Protein AF-V5IAY4-F1 (afdb_monomer_lite)

pLDDT: mean 82.41, std 16.36, range [35.44, 98.19]

Secondary structure (DSSP, 8-state):
-HHHHHHHTT----PPP-TTTEEE-SS-TT-EEE-HHHHHHHHHHIIIIIHHHHHHHHHSPPP-PPPP----PPP----S------------HHHHHHHHHHHHHHHH-TT-SSTTS----TTEETTEES----TTGGGSSGGGT--TT--PPPP-

Radius of gyration: 26.29 Å; chains: 1; bounding box: 57×36×68 Å

Sequence (156 aa):
TEDILEKEKSIWTRTTPAELYYMRDENNPKIIRATPKLMQITEKFYETLVLRASRVNALKPKYEPPPRKNRARLCKHKTEVSSSSDSSEEELTDEEDCTMEELQRKQQHPDRLHPEMWFNEPGEMNDGPLCRCSIKSRKSGIRHGIYPGEIPLQKC

Structure (mmCIF, N/CA/C/O backbone):
data_AF-V5IAY4-F1
#
_entry.id   AF-V5IAY4-F1
#
loop_
_atom_site.group_PDB
_atom_site.id
_atom_site.type_symbol
_atom_site.label_atom_id
_atom_site.label_alt_id
_atom_site.label_comp_id
_atom_site.label_asym_id
_atom_site.label_entity_id
_atom_site.label_seq_id
_atom_site.pdbx_PDB_ins_code
_atom_site.Cartn_x
_atom_site.Cartn_y
_atom_site.Cartn_z
_atom_site.occupancy
_atom_site.B_iso_or_equiv
_atom_site.auth_seq_id
_atom_site.auth_comp_id
_atom_site.auth_asym_id
_atom_site.auth_atom_id
_atom_site.pdbx_PDB_model_num
ATOM 1 N N . THR A 1 1 ? -32.881 -27.653 3.518 1.00 61.00 1 THR A N 1
ATOM 2 C CA . THR A 1 1 ? -32.132 -26.506 2.954 1.00 61.00 1 THR A CA 1
ATOM 3 C C . THR A 1 1 ? -32.323 -25.265 3.807 1.00 61.00 1 THR A C 1
ATOM 5 O O . THR A 1 1 ? -31.329 -24.614 4.090 1.00 61.00 1 THR A O 1
ATOM 8 N N . GLU A 1 2 ? -33.529 -24.992 4.317 1.00 65.06 2 GLU A N 1
ATOM 9 C CA . GLU A 1 2 ? -33.770 -23.901 5.283 1.00 65.06 2 GLU A CA 1
ATOM 10 C C . GLU A 1 2 ? -33.178 -24.162 6.683 1.00 65.06 2 GLU A C 1
ATOM 12 O O . GLU A 1 2 ? 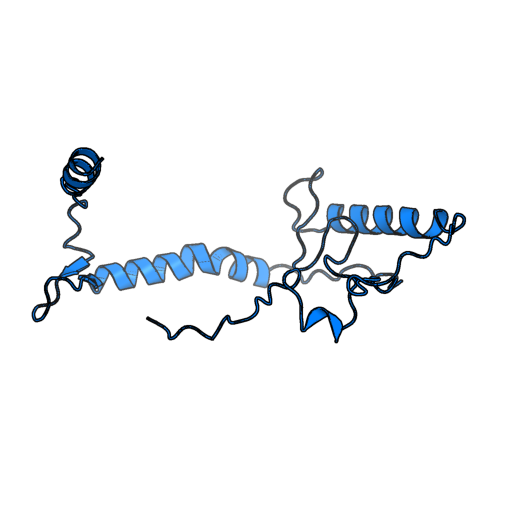-32.523 -23.281 7.229 1.00 65.06 2 GLU A O 1
ATOM 17 N N . ASP A 1 3 ? -33.244 -25.398 7.194 1.00 66.75 3 ASP A N 1
ATOM 18 C CA . ASP A 1 3 ? -32.627 -25.778 8.486 1.00 66.75 3 ASP A CA 1
ATOM 19 C C . ASP A 1 3 ? -31.101 -25.574 8.549 1.00 66.75 3 ASP A C 1
ATOM 21 O O . ASP A 1 3 ? -30.519 -25.411 9.622 1.00 66.75 3 ASP A O 1
ATOM 25 N N . ILE A 1 4 ? -30.423 -25.625 7.397 1.00 68.62 4 ILE A N 1
ATOM 26 C CA . ILE A 1 4 ? -28.968 -25.422 7.307 1.00 68.62 4 ILE A CA 1
ATOM 27 C C . ILE A 1 4 ? -28.660 -23.920 7.404 1.00 68.62 4 ILE A C 1
ATOM 29 O O . ILE A 1 4 ? -27.784 -23.527 8.170 1.00 68.62 4 ILE A O 1
ATOM 33 N N . LEU A 1 5 ? -29.451 -23.084 6.721 1.00 65.81 5 LEU A N 1
ATOM 34 C CA . LEU A 1 5 ? -29.376 -21.621 6.801 1.00 65.81 5 LEU A CA 1
ATOM 35 C C . LEU A 1 5 ? -29.748 -21.091 8.196 1.00 65.81 5 LEU A C 1
ATOM 37 O O . LEU A 1 5 ? -29.199 -20.086 8.638 1.00 65.81 5 LEU A O 1
ATOM 41 N N . GLU A 1 6 ? -30.662 -21.742 8.918 1.00 68.31 6 GLU A N 1
ATOM 42 C CA . GLU A 1 6 ? -30.991 -21.368 10.302 1.00 68.31 6 GLU A CA 1
ATOM 43 C C . GLU A 1 6 ? -29.887 -21.722 11.301 1.00 68.31 6 GLU A C 1
ATOM 45 O O . GLU A 1 6 ? -29.614 -20.941 12.213 1.00 68.31 6 GLU A O 1
ATOM 50 N N . LYS A 1 7 ? -29.184 -22.841 11.097 1.00 66.50 7 LYS A N 1
ATOM 51 C CA . LYS A 1 7 ? -27.994 -23.189 11.890 1.00 66.50 7 LYS A CA 1
ATOM 52 C C . LYS A 1 7 ? -26.815 -22.251 11.622 1.00 66.50 7 LYS A C 1
ATOM 54 O O . LYS A 1 7 ? -26.083 -21.925 12.551 1.00 66.50 7 LYS A O 1
ATOM 59 N N . GLU A 1 8 ? -26.658 -21.745 10.399 1.00 64.94 8 GLU A N 1
ATOM 60 C CA . GLU A 1 8 ? -25.667 -20.699 10.091 1.00 64.94 8 GLU A CA 1
ATOM 61 C C . GLU A 1 8 ? -25.999 -19.345 10.746 1.00 64.94 8 GLU A C 1
ATOM 63 O O . GLU A 1 8 ? -25.098 -18.559 11.031 1.00 64.94 8 GLU A O 1
ATOM 68 N N . LYS A 1 9 ? -27.270 -19.069 11.073 1.00 67.75 9 LYS A N 1
ATOM 69 C CA . LYS A 1 9 ? -27.647 -17.876 11.857 1.00 67.75 9 LYS A CA 1
ATOM 70 C C . LYS A 1 9 ? -27.266 -17.991 13.335 1.00 67.75 9 LYS A C 1
ATOM 72 O O . LYS A 1 9 ? -27.205 -16.969 14.016 1.00 67.75 9 LYS A O 1
ATOM 77 N N . SER A 1 10 ? -26.982 -19.194 13.847 1.00 76.69 10 SER A N 1
ATOM 78 C CA . SER A 1 10 ? -26.565 -19.410 15.239 1.00 76.69 10 SER A CA 1
ATOM 79 C C . SER A 1 10 ? -25.042 -19.359 15.419 1.00 76.69 10 SER A C 1
ATOM 81 O O . SER A 1 10 ? -24.472 -20.138 16.186 1.00 76.69 10 SER A O 1
ATOM 83 N N . ILE A 1 11 ? -24.352 -18.468 14.706 1.00 84.19 11 ILE A N 1
ATOM 84 C CA . ILE A 1 11 ? -22.909 -18.277 14.871 1.00 84.19 11 ILE A CA 1
ATOM 85 C C . ILE A 1 11 ? -22.671 -17.207 15.937 1.00 84.19 11 ILE A C 1
ATOM 87 O O . ILE A 1 11 ? -23.006 -16.036 15.766 1.00 84.19 11 ILE A O 1
ATOM 91 N N . TRP A 1 12 ? -22.063 -17.616 17.050 1.00 84.88 12 TRP A N 1
ATOM 92 C CA . TRP A 1 12 ? -21.648 -16.717 18.122 1.00 84.88 12 TRP A CA 1
ATOM 93 C C . TRP A 1 12 ? -20.184 -16.324 17.943 1.00 84.88 12 TRP A C 1
ATOM 95 O O . TRP A 1 12 ? -19.283 -17.145 18.103 1.00 84.88 12 TRP A O 1
ATOM 105 N N . THR A 1 13 ? -19.938 -15.049 17.651 1.00 87.38 13 THR A N 1
ATOM 106 C CA . THR A 1 13 ? -18.586 -14.480 17.590 1.00 87.38 13 THR A CA 1
ATOM 107 C C . THR A 1 13 ? -18.316 -13.611 18.808 1.00 87.38 13 THR A C 1
ATOM 109 O O . THR A 1 13 ? -19.159 -12.800 19.196 1.00 87.38 13 THR A O 1
ATOM 112 N N . ARG A 1 14 ? -17.118 -13.721 19.385 1.00 85.94 14 ARG A N 1
ATOM 113 C CA . ARG A 1 14 ? -16.660 -12.862 20.481 1.00 85.94 14 ARG A CA 1
ATOM 114 C C . ARG A 1 14 ? -15.297 -12.272 20.144 1.00 85.94 14 ARG A C 1
ATOM 116 O O . ARG A 1 14 ? -14.396 -12.989 19.723 1.00 85.94 14 ARG A O 1
ATOM 123 N N . THR A 1 15 ? -15.143 -10.974 20.375 1.00 88.50 15 THR A N 1
ATOM 124 C CA . THR A 1 15 ? -13.858 -10.276 20.281 1.00 88.50 15 THR A CA 1
ATOM 125 C C . THR A 1 15 ? -13.110 -10.333 21.611 1.00 88.50 15 THR A C 1
ATOM 127 O O . THR A 1 15 ? -13.710 -10.457 22.683 1.00 88.50 15 THR A O 1
ATOM 130 N N . THR A 1 16 ? -11.785 -10.222 21.556 1.00 91.31 16 THR A N 1
ATOM 131 C CA . THR A 1 16 ? -10.960 -10.074 22.759 1.00 91.31 16 THR A CA 1
ATOM 132 C C . THR A 1 16 ? -11.292 -8.761 23.483 1.00 91.31 16 THR A C 1
ATOM 134 O O . THR A 1 16 ? -11.516 -7.756 22.803 1.00 91.31 16 THR A O 1
ATOM 137 N N . PRO A 1 17 ? -11.305 -8.734 24.830 1.00 91.25 17 PRO A N 1
ATOM 138 C CA . PRO A 1 17 ? -11.449 -7.493 25.595 1.00 91.25 17 PRO A CA 1
ATOM 139 C C . PRO A 1 17 ? -10.338 -6.499 25.236 1.00 91.25 17 PRO A C 1
ATOM 141 O O . PRO A 1 17 ? -9.164 -6.873 25.183 1.00 91.25 17 PRO A O 1
ATOM 144 N N . ALA A 1 18 ? -10.708 -5.256 24.932 1.00 90.12 18 ALA A N 1
ATOM 145 C CA . ALA A 1 18 ? -9.784 -4.220 24.462 1.00 90.12 18 ALA A CA 1
ATOM 146 C C . ALA A 1 18 ? -10.271 -2.799 24.806 1.00 90.12 18 ALA A C 1
ATOM 148 O O . ALA A 1 18 ? -10.014 -1.843 24.072 1.00 90.12 18 ALA A O 1
ATOM 149 N N . GLU A 1 19 ? -10.953 -2.654 25.941 1.00 91.50 19 GLU A N 1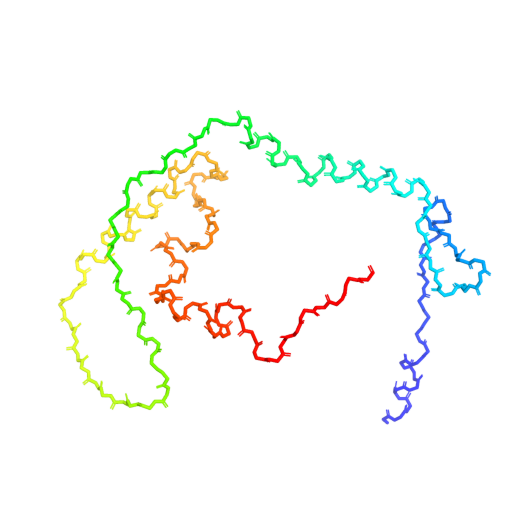
ATOM 150 C CA . GLU A 1 19 ? -11.617 -1.428 26.416 1.00 91.50 19 GLU A CA 1
ATOM 151 C C . GLU A 1 19 ? -10.640 -0.254 26.601 1.00 91.50 19 GLU A C 1
ATOM 153 O O . GLU A 1 19 ? -11.007 0.915 26.546 1.00 91.50 19 GLU A O 1
ATOM 158 N N . LEU A 1 20 ? -9.358 -0.570 26.781 1.00 94.94 20 LEU A N 1
ATOM 159 C CA . LEU A 1 20 ? -8.270 0.396 26.867 1.00 94.94 20 LEU A CA 1
ATOM 160 C C . LEU A 1 20 ? -8.013 1.138 25.537 1.00 94.94 20 LEU A C 1
ATOM 162 O O . LEU A 1 20 ? -7.519 2.269 25.538 1.00 94.94 20 LEU A O 1
ATOM 166 N N . TYR A 1 21 ? -8.319 0.503 24.405 1.00 96.44 21 TYR A N 1
ATOM 167 C CA . TYR A 1 21 ? -8.031 0.995 23.052 1.00 96.44 21 TYR A CA 1
ATOM 168 C C . TYR A 1 21 ? -9.295 1.358 22.276 1.00 96.44 21 TYR A C 1
ATOM 170 O O . TYR A 1 21 ? -9.279 2.267 21.445 1.00 96.44 21 TYR A O 1
ATOM 178 N N . TYR A 1 22 ? -10.390 0.666 22.569 1.00 95.62 22 TYR A N 1
ATOM 179 C CA . TYR A 1 22 ? -11.661 0.808 21.886 1.00 95.62 22 TYR A CA 1
ATOM 180 C C . TYR A 1 22 ? -12.759 1.096 22.902 1.00 95.62 22 TYR A C 1
ATOM 182 O O . TYR A 1 22 ? -12.882 0.389 23.898 1.00 95.62 22 TYR A O 1
ATOM 190 N N . MET A 1 23 ? -13.585 2.100 22.628 1.00 94.38 23 MET A N 1
ATOM 191 C CA . MET A 1 23 ? -14.729 2.449 23.469 1.00 94.38 23 MET A CA 1
ATOM 192 C C . MET A 1 23 ? -16.012 2.481 22.646 1.00 94.38 23 MET A C 1
ATOM 194 O O . MET A 1 23 ? -16.000 2.897 21.489 1.00 94.38 23 MET A O 1
ATOM 198 N N . ARG A 1 24 ? -17.126 2.033 23.226 1.00 92.31 24 ARG A N 1
ATOM 199 C CA . ARG A 1 24 ? -18.436 2.164 22.577 1.00 92.31 24 ARG A CA 1
ATOM 200 C C . ARG A 1 24 ? -18.921 3.602 22.688 1.00 92.31 24 ARG A C 1
ATOM 202 O O . ARG A 1 24 ? -18.692 4.251 23.704 1.00 92.31 24 ARG A O 1
ATOM 209 N N . ASP A 1 25 ? -19.574 4.080 21.639 1.00 91.88 25 ASP A N 1
ATOM 210 C CA . ASP A 1 25 ? -20.227 5.383 21.652 1.00 91.88 25 ASP A CA 1
ATOM 211 C C . ASP A 1 25 ? -21.407 5.397 22.637 1.00 91.88 25 ASP A C 1
ATOM 213 O O . ASP A 1 25 ? -22.135 4.409 22.755 1.00 91.88 25 ASP A O 1
ATOM 217 N N . GLU A 1 26 ? -21.594 6.521 23.331 1.00 90.44 26 GLU A N 1
ATOM 218 C CA . GLU A 1 26 ? -22.654 6.684 24.335 1.00 90.44 26 GLU A CA 1
ATOM 219 C C . GLU A 1 26 ? -24.054 6.706 23.706 1.00 90.44 26 GLU A C 1
ATOM 221 O O . GLU A 1 26 ? -24.998 6.171 24.283 1.00 90.44 26 GLU A O 1
ATOM 226 N N . ASN A 1 27 ? -24.188 7.273 22.502 1.00 92.12 27 ASN A N 1
ATOM 227 C CA . ASN A 1 27 ? -25.473 7.404 21.814 1.00 92.12 27 ASN A CA 1
ATOM 228 C C . ASN A 1 27 ? -25.807 6.159 20.986 1.00 92.12 27 ASN A C 1
ATOM 230 O O . ASN A 1 27 ? -26.976 5.805 20.834 1.00 92.12 27 ASN A O 1
ATOM 234 N N . ASN A 1 28 ? -24.794 5.491 20.426 1.00 91.62 28 ASN A N 1
ATOM 235 C CA . ASN A 1 28 ? -24.982 4.291 19.618 1.00 91.62 28 ASN A CA 1
ATOM 236 C C . ASN A 1 28 ? -23.949 3.198 19.948 1.00 91.62 28 ASN A C 1
ATOM 238 O O . ASN A 1 28 ? -22.881 3.159 19.336 1.00 91.62 28 ASN A O 1
ATOM 242 N N . PRO A 1 29 ? -24.293 2.219 20.806 1.00 86.81 29 PRO A N 1
ATOM 243 C CA . PRO A 1 29 ? -23.384 1.144 21.216 1.00 86.81 29 PRO A CA 1
ATOM 244 C C . PRO A 1 29 ? -22.862 0.241 20.086 1.00 86.81 29 PRO A C 1
ATOM 246 O O . PRO A 1 29 ? -21.948 -0.550 20.324 1.00 86.81 29 PRO A O 1
ATOM 249 N N . LYS A 1 30 ? -23.440 0.314 18.875 1.00 87.31 30 LYS A N 1
ATOM 250 C CA . LYS A 1 30 ? -22.924 -0.383 17.683 1.00 87.31 30 LYS A CA 1
ATOM 251 C C . LYS A 1 30 ? -21.682 0.294 17.102 1.00 87.31 30 LYS A C 1
ATOM 253 O O . LYS A 1 30 ? -20.947 -0.336 16.348 1.00 87.31 30 LYS A O 1
ATOM 258 N N . ILE A 1 31 ? -21.458 1.563 17.432 1.00 90.94 31 ILE A N 1
ATOM 259 C CA . ILE A 1 31 ? -20.289 2.325 17.010 1.00 90.94 31 ILE A CA 1
ATOM 260 C C . ILE A 1 31 ? -19.193 2.133 18.052 1.00 90.94 31 ILE A C 1
ATOM 262 O O . ILE A 1 31 ? -19.392 2.351 19.248 1.00 90.94 31 ILE A O 1
ATOM 266 N N . ILE A 1 32 ? -18.017 1.742 17.575 1.00 93.12 32 ILE A N 1
ATOM 267 C CA . ILE A 1 32 ? -16.805 1.625 18.375 1.00 93.12 32 ILE A CA 1
ATOM 268 C C . ILE A 1 32 ? -15.853 2.729 17.927 1.00 93.12 32 ILE A C 1
ATOM 270 O O . ILE A 1 32 ? -15.535 2.844 16.745 1.00 93.12 32 ILE A O 1
ATOM 274 N N . ARG A 1 33 ? -15.400 3.543 18.874 1.00 93.56 33 ARG A N 1
ATOM 275 C CA . ARG A 1 33 ? -14.452 4.634 18.665 1.00 93.56 33 ARG A CA 1
ATOM 276 C C . ARG A 1 33 ? -13.075 4.264 19.201 1.00 93.56 33 ARG A C 1
ATOM 278 O O . ARG A 1 33 ? -12.943 3.501 20.160 1.00 93.56 33 ARG A O 1
ATOM 285 N N . ALA A 1 34 ? -12.050 4.845 18.588 1.00 95.50 34 ALA A N 1
ATOM 286 C CA . ALA A 1 34 ? -10.687 4.781 19.089 1.00 95.50 34 ALA A CA 1
ATOM 287 C C . ALA A 1 34 ? -10.539 5.637 20.353 1.00 95.50 34 ALA A C 1
ATOM 289 O O . ALA A 1 34 ? -11.003 6.776 20.392 1.00 95.50 34 ALA A O 1
ATOM 290 N N . THR A 1 35 ? -9.857 5.113 21.369 1.00 96.94 35 THR A N 1
ATOM 291 C CA . THR A 1 35 ? -9.420 5.918 22.515 1.00 96.94 35 THR A CA 1
ATOM 292 C C . THR A 1 35 ? -8.143 6.697 22.162 1.00 96.94 35 THR A C 1
ATOM 294 O O . THR A 1 35 ? -7.423 6.322 21.227 1.00 96.94 35 THR A O 1
ATOM 297 N N . PRO A 1 36 ? -7.771 7.737 22.937 1.00 97.31 36 PRO A N 1
ATOM 298 C CA . PRO A 1 36 ? -6.517 8.465 22.721 1.00 97.31 36 PRO A CA 1
ATOM 299 C C . PRO A 1 36 ? -5.279 7.559 22.733 1.00 97.31 36 PRO A C 1
ATOM 301 O O . PRO A 1 36 ? -4.325 7.784 21.990 1.00 97.31 36 PRO A O 1
ATOM 304 N N . LYS A 1 37 ? -5.302 6.488 23.536 1.00 97.31 37 LYS A N 1
ATOM 305 C CA . LYS A 1 37 ? -4.200 5.524 23.601 1.00 97.31 37 LYS A CA 1
ATOM 306 C C . LYS A 1 37 ? -4.049 4.737 22.299 1.00 97.31 37 LYS A C 1
ATOM 308 O O . LYS A 1 37 ? -2.922 4.491 21.872 1.00 97.31 37 LYS A O 1
ATOM 313 N N . LEU A 1 38 ? -5.157 4.359 21.655 1.00 97.69 38 LEU A N 1
ATOM 314 C CA . LEU A 1 38 ? -5.110 3.703 20.348 1.00 97.69 38 LEU A CA 1
ATOM 315 C C . LEU A 1 38 ? -4.578 4.650 19.270 1.00 97.69 38 LEU A C 1
ATOM 317 O O . LEU A 1 38 ? -3.755 4.232 18.457 1.00 97.69 38 LEU A O 1
ATOM 321 N N . MET A 1 39 ? -4.990 5.920 19.291 1.00 97.69 39 MET A N 1
ATOM 322 C CA . MET A 1 39 ? -4.488 6.923 18.345 1.00 97.69 39 MET A CA 1
ATOM 323 C C . MET A 1 39 ? -2.965 7.080 18.448 1.00 97.69 39 MET A C 1
ATOM 325 O O . MET A 1 39 ? -2.278 6.958 17.439 1.00 97.69 39 MET A O 1
ATOM 329 N N . GLN A 1 40 ? -2.426 7.216 19.664 1.00 98.00 40 GLN A N 1
ATOM 330 C CA . GLN A 1 40 ? -0.976 7.316 19.896 1.00 98.00 40 GLN A CA 1
ATOM 331 C C . GLN A 1 40 ? -0.206 6.087 19.394 1.00 98.00 40 GLN A C 1
ATOM 333 O O . GLN A 1 40 ? 0.866 6.211 18.804 1.00 98.00 40 GLN A O 1
ATOM 338 N N . ILE A 1 41 ? -0.737 4.882 19.619 1.00 97.81 41 ILE A N 1
ATOM 339 C CA . ILE A 1 41 ? -0.101 3.650 19.132 1.00 97.81 41 ILE A CA 1
ATOM 340 C C . ILE A 1 41 ? -0.155 3.578 17.607 1.00 97.81 41 ILE A C 1
ATOM 342 O O . ILE A 1 41 ? 0.822 3.160 16.991 1.00 97.81 41 ILE A O 1
ATOM 346 N N . THR A 1 42 ? -1.265 4.001 17.004 1.00 97.69 42 THR A N 1
ATOM 347 C CA . THR A 1 42 ? -1.438 4.022 15.546 1.00 97.69 42 THR A CA 1
ATOM 348 C C . THR A 1 42 ? -0.455 4.992 14.894 1.00 97.69 42 THR A C 1
ATOM 350 O O . THR A 1 42 ? 0.189 4.642 13.908 1.00 97.69 42 THR A O 1
ATOM 353 N N . GLU A 1 43 ? -0.269 6.172 15.481 1.00 98.00 43 GLU A N 1
ATOM 354 C CA . GLU A 1 43 ? 0.714 7.154 15.024 1.00 98.00 43 GLU A CA 1
ATOM 355 C C . GLU A 1 43 ? 2.142 6.624 15.169 1.00 98.00 43 GLU A C 1
ATOM 357 O O . GLU A 1 43 ? 2.893 6.582 14.193 1.00 98.00 43 GLU A O 1
ATOM 362 N N . LYS A 1 44 ? 2.488 6.073 16.340 1.00 98.12 44 LYS A N 1
ATOM 363 C CA . LYS A 1 44 ? 3.787 5.425 16.548 1.00 98.12 44 LYS A CA 1
ATOM 364 C C . LYS A 1 44 ? 4.027 4.305 15.536 1.00 98.12 44 LYS A C 1
ATOM 366 O O . LYS A 1 44 ? 5.128 4.189 15.004 1.00 98.12 44 LYS A O 1
ATOM 371 N N . PHE A 1 45 ? 3.028 3.470 15.261 1.00 98.19 45 PHE A N 1
ATOM 372 C CA . PHE A 1 45 ? 3.111 2.410 14.256 1.00 98.19 45 PHE A CA 1
ATOM 373 C C . PHE A 1 45 ? 3.380 2.989 12.860 1.00 98.19 45 PHE A C 1
ATOM 375 O O . PHE A 1 45 ? 4.285 2.525 12.163 1.00 98.19 45 PHE A O 1
ATOM 382 N N . TYR A 1 46 ? 2.642 4.031 12.474 1.00 97.81 46 TYR A N 1
ATOM 383 C CA . TYR A 1 46 ? 2.803 4.695 11.186 1.00 97.81 46 TYR A CA 1
ATOM 384 C C . TYR A 1 46 ? 4.214 5.271 11.019 1.00 97.81 46 TYR A C 1
ATOM 386 O O . TYR A 1 46 ? 4.904 4.979 10.041 1.00 97.81 46 TYR A O 1
ATOM 394 N N . GLU A 1 47 ? 4.709 6.006 12.011 1.00 96.94 47 GLU A N 1
ATOM 395 C CA . GLU A 1 47 ? 6.054 6.573 11.964 1.00 96.94 47 GLU A CA 1
ATOM 396 C C . GLU A 1 47 ? 7.137 5.490 11.944 1.00 96.94 47 GLU A C 1
ATOM 398 O O . GLU A 1 47 ? 8.062 5.531 11.127 1.00 96.94 47 GLU A O 1
ATOM 403 N N . THR A 1 48 ? 7.046 4.515 12.851 1.00 96.69 48 THR A N 1
ATOM 404 C CA . THR A 1 48 ? 8.125 3.546 13.089 1.00 96.69 48 THR A CA 1
ATOM 405 C C . THR A 1 48 ? 8.185 2.422 12.069 1.00 96.69 48 THR A C 1
ATOM 407 O O . THR A 1 48 ? 9.286 1.931 11.819 1.00 96.69 48 THR A O 1
ATOM 410 N N . LEU A 1 49 ? 7.057 2.012 11.480 1.00 96.62 49 LEU A N 1
ATOM 411 C CA . LEU A 1 49 ? 7.002 0.886 10.546 1.00 96.62 49 LEU A CA 1
ATOM 412 C C . LEU A 1 49 ? 6.641 1.324 9.128 1.00 96.62 49 LEU A C 1
ATOM 414 O O . LEU A 1 49 ? 7.370 0.978 8.201 1.00 96.62 49 LEU A O 1
ATOM 418 N N . VAL A 1 50 ? 5.584 2.123 8.950 1.00 97.12 50 VAL A N 1
ATOM 419 C CA . VAL A 1 50 ? 5.116 2.515 7.606 1.00 97.12 50 VAL A CA 1
ATOM 420 C C . VAL A 1 50 ? 6.105 3.475 6.946 1.00 97.12 50 VAL A C 1
ATOM 422 O O . VAL A 1 50 ? 6.569 3.234 5.833 1.00 97.12 50 VAL A O 1
ATOM 425 N N . LEU A 1 51 ? 6.515 4.529 7.656 1.00 97.31 51 LEU A N 1
ATOM 426 C CA . LEU A 1 51 ? 7.454 5.523 7.127 1.00 97.31 51 LEU A CA 1
ATOM 427 C C . LEU A 1 51 ? 8.922 5.084 7.189 1.00 97.31 51 LEU A C 1
ATOM 429 O O . LEU A 1 51 ? 9.790 5.783 6.663 1.00 97.31 51 LEU A O 1
ATOM 433 N N . ARG A 1 52 ? 9.238 3.946 7.818 1.00 96.31 52 ARG A N 1
ATOM 434 C CA . ARG A 1 52 ? 10.624 3.481 7.999 1.00 96.31 52 ARG A CA 1
ATOM 435 C C . ARG A 1 52 ? 11.370 3.364 6.677 1.00 96.31 52 ARG A C 1
ATOM 437 O O . ARG A 1 52 ? 12.448 3.935 6.538 1.00 96.31 52 ARG A O 1
ATOM 444 N N . ALA A 1 53 ? 10.799 2.634 5.720 1.00 92.75 53 ALA A N 1
ATOM 445 C CA . ALA A 1 53 ? 11.442 2.389 4.432 1.00 92.75 53 ALA A CA 1
ATOM 446 C C . ALA A 1 53 ? 11.633 3.694 3.649 1.00 92.75 53 ALA A C 1
ATOM 448 O O . ALA A 1 53 ? 12.726 3.954 3.157 1.00 92.75 53 ALA A O 1
ATOM 449 N N . SER A 1 54 ? 10.609 4.555 3.614 1.00 93.69 54 SER A N 1
ATOM 450 C CA . SER A 1 54 ? 10.690 5.858 2.945 1.00 93.69 54 SER A CA 1
ATOM 451 C C . SER A 1 54 ? 11.787 6.743 3.539 1.00 93.69 54 SER A C 1
ATOM 453 O O . SER A 1 54 ? 12.535 7.361 2.788 1.00 93.69 54 SER A O 1
ATOM 455 N N . ARG A 1 55 ? 11.913 6.793 4.873 1.00 94.88 55 ARG A N 1
ATOM 456 C CA . ARG A 1 55 ? 12.947 7.589 5.554 1.00 94.88 55 ARG A CA 1
ATOM 457 C C . ARG A 1 55 ? 14.351 7.069 5.269 1.00 94.88 55 ARG A C 1
ATOM 459 O O . ARG A 1 55 ? 15.236 7.857 4.963 1.00 94.88 55 ARG A O 1
ATOM 466 N N . VAL A 1 56 ? 14.550 5.753 5.339 1.00 93.69 56 VAL A N 1
ATOM 467 C CA . VAL A 1 56 ? 15.852 5.141 5.038 1.00 93.69 56 VAL A CA 1
ATOM 468 C C . VAL A 1 56 ? 16.219 5.351 3.570 1.00 93.69 56 VAL A C 1
ATOM 470 O O . VAL A 1 56 ? 17.341 5.749 3.282 1.00 93.69 56 VAL A O 1
ATOM 473 N N . ASN A 1 57 ? 15.278 5.147 2.644 1.00 91.56 57 ASN A N 1
ATOM 474 C CA . ASN A 1 57 ? 15.523 5.338 1.214 1.00 91.56 57 ASN A CA 1
ATOM 475 C C . ASN A 1 57 ? 15.809 6.803 0.852 1.00 91.56 57 ASN A C 1
ATOM 477 O O . ASN A 1 57 ? 16.606 7.044 -0.044 1.00 91.56 57 ASN A O 1
ATOM 481 N N . ALA A 1 58 ? 15.234 7.775 1.567 1.00 92.81 58 ALA A N 1
ATOM 482 C CA . ALA A 1 58 ? 15.529 9.195 1.357 1.00 92.81 58 ALA A CA 1
ATOM 483 C C . ALA A 1 58 ? 16.976 9.586 1.718 1.00 92.81 58 ALA A C 1
ATOM 485 O O . ALA A 1 58 ? 17.484 10.573 1.197 1.00 92.81 58 ALA A O 1
ATOM 486 N N . LEU A 1 59 ? 17.636 8.826 2.602 1.00 94.19 59 LEU A N 1
ATOM 487 C CA . LEU A 1 59 ? 19.037 9.044 2.985 1.00 94.19 59 LEU A CA 1
ATOM 488 C C . LEU A 1 59 ? 20.032 8.328 2.062 1.00 94.19 59 LEU A C 1
ATOM 490 O O . LEU A 1 59 ? 21.232 8.590 2.135 1.00 94.19 59 LEU A O 1
ATOM 494 N N . LYS A 1 60 ? 19.560 7.395 1.230 1.00 91.88 60 LYS A N 1
ATOM 495 C CA . LYS A 1 60 ? 20.417 6.662 0.298 1.00 91.88 60 LYS A CA 1
ATOM 496 C C . LYS A 1 60 ? 20.880 7.577 -0.837 1.00 91.88 60 LYS A C 1
ATOM 498 O O . LYS A 1 60 ? 20.162 8.508 -1.210 1.00 91.88 60 LYS A O 1
ATOM 503 N N . PRO A 1 61 ? 22.058 7.307 -1.427 1.00 92.75 61 PRO A N 1
ATOM 504 C CA . PRO A 1 61 ? 22.458 7.985 -2.650 1.00 92.75 61 PRO A CA 1
ATOM 505 C C . PRO A 1 61 ? 21.402 7.756 -3.735 1.00 92.75 61 PRO A C 1
ATOM 507 O O . PRO A 1 61 ? 20.871 6.653 -3.884 1.00 92.75 61 PRO A O 1
ATOM 510 N N . LYS A 1 62 ? 21.099 8.807 -4.498 1.00 89.06 62 LYS A N 1
ATOM 511 C CA . LYS A 1 62 ? 20.168 8.711 -5.618 1.00 89.06 62 LYS A CA 1
ATOM 512 C C . LYS A 1 62 ? 20.756 7.770 -6.670 1.00 89.06 62 LYS A C 1
ATOM 514 O O . LYS A 1 62 ? 21.836 8.026 -7.193 1.00 89.06 62 LYS A O 1
ATOM 519 N N . TYR A 1 63 ? 20.038 6.696 -6.974 1.00 88.94 63 TYR A N 1
ATOM 520 C CA . TYR A 1 63 ? 20.389 5.802 -8.069 1.00 88.94 63 TYR A CA 1
ATOM 521 C C . TYR A 1 63 ? 20.019 6.448 -9.408 1.00 88.94 63 TYR A C 1
ATOM 523 O O . TYR A 1 63 ? 18.880 6.880 -9.603 1.00 88.94 63 TYR A O 1
ATOM 531 N N . GLU A 1 64 ? 20.982 6.512 -10.323 1.00 87.75 64 GLU A N 1
ATOM 532 C CA . GLU A 1 64 ? 20.752 6.907 -11.710 1.00 87.75 64 GLU A CA 1
ATOM 533 C C . GLU A 1 64 ? 20.720 5.639 -12.571 1.00 87.75 64 GLU A C 1
ATOM 535 O O . GLU A 1 64 ? 21.750 4.972 -12.711 1.00 87.75 64 GLU A O 1
ATOM 540 N N . PRO A 1 65 ? 19.549 5.247 -13.107 1.00 83.38 65 PRO A N 1
ATOM 541 C CA . PRO A 1 65 ? 19.464 4.056 -13.934 1.00 83.38 65 PRO A CA 1
ATOM 542 C C . PRO A 1 65 ? 20.235 4.272 -15.244 1.00 83.38 65 PRO A C 1
ATOM 544 O O . PRO A 1 65 ? 20.185 5.371 -15.807 1.00 83.38 65 PRO A O 1
ATOM 547 N N . PRO A 1 66 ? 20.912 3.236 -15.768 1.00 84.12 66 PRO A N 1
ATOM 548 C CA . PRO A 1 66 ? 21.575 3.330 -17.060 1.00 84.12 66 PRO A CA 1
ATOM 549 C C . PRO A 1 66 ? 20.563 3.669 -18.171 1.00 84.12 66 PRO A C 1
ATOM 551 O O . PRO A 1 66 ? 19.381 3.308 -18.071 1.00 84.12 66 PRO A O 1
ATOM 554 N N . PRO A 1 67 ? 21.001 4.382 -19.226 1.00 81.56 67 PRO A N 1
ATOM 555 C CA . PRO A 1 67 ? 20.127 4.814 -20.308 1.00 81.56 67 PRO A CA 1
ATOM 556 C C . PRO A 1 67 ? 19.508 3.609 -21.014 1.00 81.56 67 PRO A C 1
ATOM 558 O O . PRO A 1 67 ? 20.189 2.632 -21.318 1.00 81.56 67 PRO A O 1
ATOM 561 N N . ARG A 1 68 ? 18.208 3.698 -21.303 1.00 75.69 68 ARG A N 1
ATOM 562 C CA . ARG A 1 68 ? 17.453 2.617 -21.944 1.00 75.69 68 ARG A CA 1
ATOM 563 C C . ARG A 1 68 ? 17.219 2.907 -23.418 1.00 75.69 68 ARG A C 1
ATOM 565 O O . ARG A 1 68 ? 16.834 4.019 -23.788 1.00 75.69 68 ARG A O 1
ATOM 572 N N . LYS A 1 69 ? 17.370 1.885 -24.259 1.00 71.19 69 LYS A N 1
ATOM 573 C CA . LYS A 1 69 ? 16.973 1.940 -25.669 1.00 71.19 69 LYS A CA 1
ATOM 574 C C . LYS A 1 69 ? 15.450 1.799 -25.741 1.00 71.19 69 LYS A C 1
ATOM 576 O O . LYS A 1 69 ? 14.905 0.714 -25.581 1.00 71.19 69 LYS A O 1
ATOM 581 N N . ASN A 1 70 ? 14.731 2.902 -25.948 1.00 60.56 70 ASN A N 1
ATOM 582 C CA . ASN A 1 70 ? 13.271 2.862 -26.033 1.00 60.56 70 ASN A CA 1
ATOM 583 C C . ASN A 1 70 ? 12.825 2.399 -27.429 1.00 60.56 70 ASN A C 1
ATOM 585 O O . ASN A 1 70 ? 12.636 3.216 -28.330 1.00 60.56 70 ASN A O 1
ATOM 589 N N . ARG A 1 71 ? 12.669 1.087 -27.619 1.00 63.28 71 ARG A N 1
ATOM 590 C CA . ARG A 1 71 ? 12.093 0.509 -28.840 1.00 63.28 71 ARG A CA 1
ATOM 591 C C . ARG A 1 71 ? 10.663 0.059 -28.563 1.00 63.28 71 ARG A C 1
ATOM 593 O O . ARG A 1 71 ? 10.371 -1.093 -28.257 1.00 63.28 71 ARG A O 1
ATOM 600 N N . ALA A 1 72 ? 9.752 1.028 -28.599 1.00 58.06 72 ALA A N 1
ATOM 601 C CA . ALA A 1 72 ? 8.339 0.792 -28.351 1.00 58.06 72 ALA A CA 1
ATOM 602 C C . ALA A 1 72 ? 7.683 0.100 -29.556 1.00 58.06 72 ALA A C 1
ATOM 604 O O . ALA A 1 72 ? 7.171 0.766 -30.457 1.00 58.06 72 ALA A O 1
ATOM 605 N N . ARG A 1 73 ? 7.611 -1.236 -29.549 1.00 60.78 73 ARG A N 1
ATOM 606 C CA . ARG A 1 73 ? 6.568 -1.918 -30.324 1.00 60.78 73 ARG A CA 1
ATOM 607 C C . ARG A 1 73 ? 5.220 -1.614 -29.688 1.00 60.78 73 ARG A C 1
ATOM 609 O O . ARG A 1 73 ? 4.984 -1.912 -28.515 1.00 60.78 73 ARG A O 1
ATOM 616 N N . LEU A 1 74 ? 4.342 -0.977 -30.455 1.00 62.44 74 LEU A N 1
ATOM 617 C CA . LEU A 1 74 ? 3.013 -0.615 -29.988 1.00 62.44 74 LEU A CA 1
ATOM 618 C C . LEU A 1 74 ? 2.206 -1.894 -29.754 1.00 62.44 74 LEU A C 1
ATOM 620 O O . LEU A 1 74 ? 2.014 -2.688 -30.675 1.00 62.44 74 LEU A O 1
ATOM 624 N N . CYS A 1 75 ? 1.724 -2.093 -28.528 1.00 60.59 75 CYS A N 1
ATOM 625 C CA . CYS A 1 75 ? 0.905 -3.258 -28.220 1.00 60.59 75 CYS A CA 1
ATOM 626 C C . CYS A 1 75 ? -0.365 -3.274 -29.097 1.00 60.59 75 CYS A C 1
ATOM 628 O O . CYS A 1 75 ? -1.178 -2.345 -29.042 1.00 60.59 75 CYS A O 1
ATOM 630 N N . LYS A 1 76 ? -0.542 -4.323 -29.913 1.00 57.28 76 LYS A N 1
ATOM 631 C CA . LYS A 1 76 ? -1.704 -4.511 -30.797 1.00 57.28 76 LYS A CA 1
ATOM 632 C C . LYS A 1 76 ? -2.886 -5.116 -30.024 1.00 57.28 76 LYS A C 1
ATOM 634 O O . LYS A 1 76 ? -3.343 -6.206 -30.334 1.00 57.28 76 LYS A O 1
ATOM 639 N N . HIS A 1 77 ? -3.422 -4.407 -29.034 1.00 55.19 77 HIS A N 1
ATOM 640 C CA . HIS A 1 77 ? -4.746 -4.733 -28.491 1.00 55.19 77 HIS A CA 1
ATOM 641 C C . HIS A 1 77 ? -5.820 -4.055 -29.349 1.00 55.19 77 HIS A C 1
ATOM 643 O O . HIS A 1 77 ? -6.390 -3.035 -28.961 1.00 55.19 77 HIS A O 1
ATOM 649 N N . LYS A 1 78 ? -6.051 -4.572 -30.561 1.00 47.03 78 LYS A N 1
ATOM 650 C CA . LYS A 1 78 ? -7.264 -4.236 -31.311 1.00 47.03 78 LYS A CA 1
ATOM 651 C C . LYS A 1 78 ? -8.366 -5.192 -30.867 1.00 47.03 78 LYS A C 1
ATOM 653 O O . LYS A 1 78 ? -8.170 -6.398 -30.833 1.00 47.03 78 LYS A O 1
ATOM 658 N N . THR A 1 79 ? -9.478 -4.593 -30.468 1.00 48.28 79 THR A N 1
ATOM 659 C CA . THR A 1 79 ? -10.768 -5.214 -30.170 1.00 48.28 79 THR A CA 1
ATOM 660 C C . THR A 1 79 ? -11.111 -6.344 -31.138 1.00 48.28 79 THR A C 1
ATOM 662 O O . THR A 1 79 ? -10.899 -6.194 -32.338 1.00 48.28 79 THR A O 1
ATOM 665 N N . GLU A 1 80 ? -11.669 -7.422 -30.586 1.00 49.84 80 GLU A N 1
ATOM 666 C CA . GLU A 1 80 ? -12.292 -8.584 -31.234 1.00 49.84 80 GLU A CA 1
ATOM 667 C C . GLU A 1 80 ? -13.107 -8.212 -32.489 1.00 49.84 80 GLU A C 1
ATOM 669 O O . GLU A 1 80 ? -14.305 -7.988 -32.397 1.00 49.84 80 GLU A O 1
ATOM 674 N N . VAL A 1 81 ? -12.458 -8.074 -33.647 1.00 48.84 81 VAL A N 1
ATOM 675 C CA . VAL A 1 81 ? -13.004 -8.259 -35.004 1.00 48.84 81 VAL A CA 1
ATOM 676 C C . VAL A 1 81 ? -11.866 -8.065 -36.008 1.00 48.84 81 VAL A C 1
ATOM 678 O O . VAL A 1 81 ? -11.618 -6.958 -36.483 1.00 48.84 81 VAL A O 1
ATOM 681 N N . SER A 1 82 ? -11.154 -9.152 -36.307 1.00 35.44 82 SER A N 1
ATOM 682 C CA . SER A 1 82 ? -10.650 -9.539 -37.640 1.00 35.44 82 SER A CA 1
ATOM 683 C C . SER A 1 82 ? -9.444 -10.456 -37.470 1.00 35.44 82 SER A C 1
ATOM 685 O O . SER A 1 82 ? -8.332 -10.012 -37.186 1.00 35.44 82 SER A O 1
ATOM 687 N N . SER A 1 83 ? -9.682 -11.752 -37.664 1.00 46.59 83 SER A N 1
ATOM 688 C CA . SER A 1 83 ? -8.648 -12.702 -38.047 1.00 46.59 83 SER A CA 1
ATOM 689 C C . SER A 1 83 ? -8.062 -12.281 -39.391 1.00 46.59 83 SER A C 1
ATOM 691 O O . SER A 1 83 ? -8.767 -12.254 -40.396 1.00 46.59 83 SER A O 1
ATOM 693 N N . SER A 1 84 ? -6.767 -12.008 -39.419 1.00 40.47 84 SER A N 1
ATOM 694 C CA . SER A 1 84 ? -5.970 -12.088 -40.638 1.00 40.47 84 SER A CA 1
ATOM 695 C C . SER A 1 84 ? -4.546 -12.419 -40.224 1.00 40.47 84 SER A C 1
ATOM 697 O O . SER A 1 84 ? -3.860 -11.590 -39.624 1.00 40.47 84 SER A O 1
ATOM 699 N N . SER A 1 85 ? -4.169 -13.671 -40.484 1.00 49.75 85 SER A N 1
ATOM 700 C CA . SER A 1 85 ? -2.797 -14.156 -40.459 1.00 49.75 85 SER A CA 1
ATOM 701 C C . SER A 1 85 ? -1.903 -13.223 -41.262 1.00 49.75 85 SER A C 1
ATOM 703 O O . SER A 1 85 ? -2.204 -12.945 -42.420 1.00 49.75 85 SER A O 1
ATOM 705 N N . ASP A 1 86 ? -0.793 -12.808 -40.670 1.00 39.31 86 ASP A N 1
ATOM 706 C CA . ASP A 1 86 ? 0.407 -12.516 -41.438 1.00 39.31 86 ASP A CA 1
ATOM 707 C C . ASP A 1 86 ? 1.602 -12.998 -40.621 1.00 39.31 86 ASP A C 1
ATOM 709 O O . ASP A 1 86 ? 1.778 -12.615 -39.460 1.00 39.31 86 ASP A O 1
ATOM 713 N N . SER A 1 87 ? 2.319 -13.951 -41.206 1.00 51.91 87 SER A N 1
ATOM 714 C CA . SER A 1 87 ? 3.532 -14.533 -40.656 1.00 51.91 87 SER A CA 1
ATOM 715 C C . SER A 1 87 ? 4.646 -13.512 -40.840 1.00 51.91 87 SER A C 1
ATOM 717 O O . SER A 1 87 ? 4.958 -13.140 -41.966 1.00 51.91 87 SER A O 1
ATOM 719 N N . SER A 1 88 ? 5.240 -13.055 -39.745 1.00 42.19 88 SER A N 1
ATOM 720 C CA . SER A 1 88 ? 6.495 -12.308 -39.780 1.00 42.19 88 SER A CA 1
ATOM 721 C C . SER A 1 88 ? 7.482 -13.009 -38.856 1.00 42.19 88 SER A C 1
ATOM 723 O O . SER A 1 88 ? 7.697 -12.610 -37.710 1.00 42.19 88 SER A O 1
ATOM 725 N N . GLU A 1 89 ? 8.005 -14.118 -39.370 1.00 49.38 89 GLU A N 1
ATOM 726 C CA . GLU A 1 89 ? 9.377 -14.565 -39.129 1.00 49.38 89 GLU A CA 1
ATOM 727 C C . GLU A 1 89 ? 10.314 -13.403 -39.555 1.00 49.38 89 GLU A C 1
ATOM 729 O O . GLU A 1 89 ? 9.894 -12.573 -40.359 1.00 49.38 89 GLU A O 1
ATOM 734 N N . GLU A 1 90 ? 11.534 -13.293 -39.015 1.00 47.84 90 GLU A N 1
ATOM 735 C CA . GLU A 1 90 ? 12.504 -12.185 -39.238 1.00 47.84 90 GLU A CA 1
ATOM 736 C C . GLU A 1 90 ? 12.437 -10.947 -38.283 1.00 47.84 90 GLU A C 1
ATOM 738 O O . GLU A 1 90 ? 12.492 -9.807 -38.738 1.00 47.84 90 GLU A O 1
ATOM 743 N N . GLU A 1 91 ? 12.372 -11.101 -36.947 1.00 48.22 91 GLU A N 1
ATOM 744 C CA . GLU A 1 91 ? 12.776 -10.008 -36.014 1.00 48.22 91 GLU A CA 1
ATOM 745 C C . GLU A 1 91 ? 13.184 -10.511 -34.607 1.00 48.22 91 GLU A C 1
ATOM 747 O O . GLU A 1 91 ? 12.804 -9.923 -33.593 1.00 48.22 91 GLU A O 1
ATOM 752 N N . LEU A 1 92 ? 13.901 -11.641 -34.522 1.00 48.22 92 LEU A N 1
ATOM 753 C CA . LEU A 1 92 ? 14.261 -12.276 -33.238 1.00 48.22 92 LEU A CA 1
ATOM 754 C C . LEU A 1 92 ? 15.543 -11.715 -32.597 1.00 48.22 92 LEU A C 1
ATOM 756 O O . LEU A 1 92 ? 15.682 -11.773 -31.381 1.00 48.22 92 LEU A O 1
ATOM 760 N N . THR A 1 93 ? 16.455 -11.123 -33.372 1.00 52.44 93 THR A N 1
ATOM 761 C CA . THR A 1 93 ? 17.796 -10.779 -32.863 1.00 52.44 93 THR A CA 1
ATOM 762 C C . THR A 1 93 ? 17.822 -9.530 -31.979 1.00 52.44 93 THR A C 1
ATOM 764 O O . THR A 1 93 ? 18.558 -9.493 -31.004 1.00 52.44 93 THR A O 1
ATOM 767 N N . ASP A 1 94 ? 16.994 -8.520 -32.262 1.00 54.88 94 ASP A N 1
ATOM 768 C CA . ASP A 1 94 ? 17.027 -7.246 -31.521 1.00 54.88 94 ASP A CA 1
ATOM 769 C C . ASP A 1 94 ? 16.186 -7.264 -30.225 1.00 54.88 94 ASP A C 1
ATOM 771 O O . ASP A 1 94 ? 16.416 -6.453 -29.324 1.00 54.88 94 ASP A O 1
ATOM 775 N N . GLU A 1 95 ? 15.198 -8.161 -30.117 1.00 56.56 95 GLU A N 1
ATOM 776 C CA . GLU A 1 95 ? 14.313 -8.256 -28.943 1.00 56.56 95 GLU A CA 1
ATOM 777 C C . GLU A 1 95 ? 14.954 -9.056 -27.802 1.00 56.56 95 GLU A C 1
ATOM 779 O O . GLU A 1 95 ? 14.900 -8.615 -26.653 1.00 56.56 95 GLU A O 1
ATOM 784 N N . GLU A 1 96 ? 15.591 -10.195 -28.103 1.00 57.81 96 GLU A N 1
ATOM 785 C CA . GLU A 1 96 ? 16.278 -11.032 -27.107 1.00 57.81 96 GLU A CA 1
ATOM 786 C C . GLU A 1 96 ? 17.429 -10.271 -26.433 1.00 57.81 96 GLU A C 1
ATOM 788 O O . GLU A 1 96 ? 17.526 -10.274 -25.200 1.00 57.81 96 GLU A O 1
ATOM 793 N N . ASP A 1 97 ? 18.201 -9.503 -27.208 1.00 59.22 97 ASP A N 1
ATOM 794 C CA . ASP A 1 97 ? 19.296 -8.664 -26.706 1.00 59.22 97 ASP A CA 1
ATOM 795 C C . ASP A 1 97 ? 18.813 -7.610 -25.691 1.00 59.22 97 ASP A C 1
ATOM 797 O O . ASP A 1 97 ? 19.477 -7.346 -24.685 1.00 59.22 97 ASP A O 1
ATOM 801 N N . CYS A 1 98 ? 17.611 -7.054 -25.877 1.00 68.50 98 CYS A N 1
ATOM 802 C CA . CYS A 1 98 ? 17.044 -6.072 -24.950 1.00 68.50 98 CYS A CA 1
ATOM 803 C C . CYS A 1 98 ? 16.532 -6.714 -23.648 1.00 68.50 98 CYS A C 1
ATOM 805 O O . CYS A 1 98 ? 16.618 -6.096 -22.584 1.00 68.50 98 CYS A O 1
ATOM 807 N N . THR A 1 99 ? 16.018 -7.950 -23.698 1.00 79.56 99 THR A N 1
ATOM 808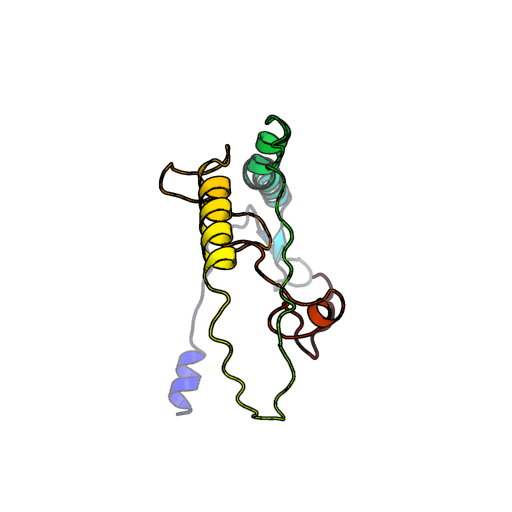 C CA . THR A 1 99 ? 15.567 -8.657 -22.483 1.00 79.56 99 THR A CA 1
ATOM 809 C C . THR A 1 99 ? 16.731 -8.968 -21.544 1.00 79.56 99 THR A C 1
ATOM 811 O O . THR A 1 99 ? 16.630 -8.763 -20.333 1.00 79.56 99 THR A O 1
ATOM 814 N N . MET A 1 100 ? 17.872 -9.379 -22.105 1.00 84.19 100 MET A N 1
ATOM 815 C CA . MET A 1 100 ? 19.085 -9.662 -21.342 1.00 84.19 100 MET A CA 1
ATOM 816 C C . MET A 1 100 ? 19.678 -8.394 -20.719 1.00 84.19 100 MET A C 1
ATOM 818 O O . MET A 1 100 ? 20.046 -8.421 -19.542 1.00 84.19 100 MET A O 1
ATOM 822 N N . GLU A 1 101 ? 19.707 -7.274 -21.453 1.00 86.56 101 GLU A N 1
ATOM 823 C CA . GLU A 1 101 ? 20.131 -5.968 -20.922 1.00 86.56 101 GLU A CA 1
ATOM 824 C C . GLU A 1 101 ? 19.248 -5.519 -19.733 1.00 86.56 101 GLU A C 1
ATOM 826 O O . GLU A 1 101 ? 19.770 -5.089 -18.699 1.00 86.56 101 GLU A O 1
ATOM 831 N N . GLU A 1 102 ? 17.919 -5.658 -19.828 1.00 87.75 102 GLU A N 1
ATOM 832 C CA . GLU A 1 102 ? 16.984 -5.278 -18.753 1.00 87.75 102 GLU A CA 1
ATOM 833 C C . GLU A 1 102 ? 17.120 -6.167 -17.508 1.00 87.75 102 GLU A C 1
ATOM 835 O O . GLU A 1 102 ? 17.177 -5.666 -16.377 1.00 87.75 102 GLU A O 1
ATOM 840 N N . LEU A 1 103 ? 17.253 -7.482 -17.700 1.00 88.56 103 LEU A N 1
ATOM 841 C CA . LEU A 1 103 ? 17.490 -8.432 -16.615 1.00 88.56 103 LEU A CA 1
ATOM 842 C C . LEU A 1 103 ? 18.809 -8.136 -15.888 1.00 88.56 103 LEU A C 1
ATOM 844 O O . LEU A 1 103 ? 18.834 -8.081 -14.655 1.00 88.56 103 LEU A O 1
ATOM 848 N N . GLN A 1 104 ? 19.895 -7.878 -16.621 1.00 88.88 104 GLN A N 1
ATOM 849 C CA . GLN A 1 104 ? 21.179 -7.499 -16.022 1.00 88.88 104 GLN A CA 1
ATOM 850 C C . GLN A 1 104 ? 21.083 -6.173 -15.266 1.00 88.88 104 GLN A C 1
ATOM 852 O O . GLN A 1 104 ? 21.556 -6.077 -14.133 1.00 88.88 104 GLN A O 1
ATOM 857 N N . ARG A 1 105 ? 20.413 -5.164 -15.836 1.00 89.44 105 ARG A N 1
ATOM 858 C CA . ARG A 1 105 ? 20.191 -3.869 -15.176 1.00 89.44 105 ARG A CA 1
ATOM 859 C C . ARG A 1 105 ? 19.491 -4.039 -13.828 1.00 89.44 105 ARG A C 1
ATOM 861 O O . ARG A 1 105 ? 19.931 -3.474 -12.826 1.00 89.44 105 ARG A O 1
ATOM 868 N N . LYS A 1 106 ? 18.429 -4.847 -13.776 1.00 90.62 106 LYS A N 1
ATOM 869 C CA . LYS A 1 106 ? 17.684 -5.116 -12.535 1.00 90.62 106 LYS A CA 1
ATOM 870 C C . LYS A 1 106 ? 18.469 -5.957 -11.538 1.00 90.62 106 LYS A C 1
ATOM 872 O O . LYS A 1 106 ? 18.326 -5.749 -10.333 1.00 90.62 106 LYS A O 1
ATOM 877 N N . GLN A 1 107 ? 19.309 -6.870 -12.024 1.00 90.81 107 GLN A N 1
ATOM 878 C CA . GLN A 1 107 ? 20.224 -7.645 -11.189 1.00 90.81 107 GLN A CA 1
ATOM 879 C C . GLN A 1 107 ? 21.359 -6.776 -10.636 1.00 90.81 107 GLN A C 1
ATOM 881 O O . GLN A 1 107 ? 21.894 -7.073 -9.579 1.00 90.81 107 GLN A O 1
ATOM 886 N N . GLN A 1 108 ? 21.741 -5.692 -11.307 1.00 91.00 108 GLN A N 1
ATOM 887 C CA . GLN A 1 108 ? 22.781 -4.775 -10.832 1.00 91.00 108 GLN A CA 1
ATOM 888 C C . GLN A 1 108 ? 22.243 -3.677 -9.907 1.00 91.00 108 GLN A C 1
ATOM 890 O O . GLN A 1 108 ? 23.038 -2.971 -9.285 1.00 91.00 108 GLN A O 1
ATOM 895 N N . HIS A 1 109 ? 20.919 -3.557 -9.753 1.00 93.06 109 HIS A N 1
ATOM 896 C CA . HIS A 1 109 ? 20.302 -2.525 -8.923 1.00 93.06 109 HIS A CA 1
ATOM 897 C C . HIS A 1 109 ? 20.840 -2.565 -7.477 1.00 93.06 109 HIS A C 1
ATOM 899 O O . HIS A 1 109 ? 20.918 -3.653 -6.887 1.00 93.06 109 HIS A O 1
ATOM 905 N N . PRO A 1 110 ? 21.203 -1.410 -6.883 1.00 92.44 110 PRO A N 1
ATOM 906 C CA . PRO A 1 110 ? 21.832 -1.357 -5.561 1.00 92.44 110 PRO A CA 1
ATOM 907 C C . PRO A 1 110 ? 20.902 -1.828 -4.438 1.00 92.44 110 PRO A C 1
ATOM 909 O O . PRO A 1 110 ? 21.357 -2.448 -3.484 1.00 92.44 110 PRO A O 1
ATOM 912 N N . ASP A 1 111 ? 19.596 -1.582 -4.571 1.00 91.94 111 ASP A N 1
ATOM 913 C CA . ASP A 1 111 ? 18.589 -1.970 -3.572 1.00 91.94 111 ASP A CA 1
ATOM 914 C C . ASP A 1 111 ? 17.968 -3.357 -3.806 1.00 91.94 111 ASP A C 1
ATOM 916 O O . ASP A 1 111 ? 16.912 -3.667 -3.248 1.00 91.94 111 ASP A O 1
ATOM 920 N N . ARG A 1 112 ? 18.572 -4.204 -4.648 1.00 93.19 112 ARG A N 1
ATOM 921 C CA . ARG A 1 112 ? 18.104 -5.590 -4.785 1.00 93.19 112 ARG A CA 1
ATOM 922 C C . ARG A 1 112 ? 18.278 -6.347 -3.470 1.00 93.19 112 ARG A C 1
ATOM 924 O O . ARG A 1 112 ? 19.223 -6.114 -2.721 1.00 93.19 112 ARG A O 1
ATOM 931 N N . LEU A 1 113 ? 17.390 -7.304 -3.223 1.00 91.69 113 LEU A N 1
ATOM 932 C CA . LEU A 1 113 ? 17.419 -8.074 -1.982 1.00 91.69 113 LEU A CA 1
ATOM 933 C C . LEU A 1 113 ? 18.531 -9.137 -1.961 1.00 91.69 113 LEU A C 1
ATOM 935 O O . LEU A 1 113 ? 19.090 -9.413 -0.905 1.00 91.69 113 LEU A O 1
ATOM 939 N N . HIS A 1 114 ? 18.839 -9.746 -3.110 1.00 93.75 114 HIS A N 1
ATOM 940 C CA . HIS A 1 114 ? 19.772 -10.871 -3.224 1.00 93.75 114 HIS A CA 1
ATOM 941 C C . HIS A 1 114 ? 20.432 -10.896 -4.620 1.00 93.75 114 HIS A C 1
ATOM 943 O O . HIS A 1 114 ? 19.803 -10.429 -5.569 1.00 93.75 114 HIS A O 1
ATOM 949 N N . PRO A 1 115 ? 21.658 -11.435 -4.797 1.00 90.38 115 PRO A N 1
ATOM 950 C CA . PRO A 1 115 ? 22.318 -11.525 -6.110 1.00 90.38 115 PRO A CA 1
ATOM 951 C C . PRO A 1 115 ? 21.552 -12.318 -7.180 1.00 90.38 115 PRO A C 1
ATOM 953 O O . PRO A 1 115 ? 21.673 -12.022 -8.366 1.00 90.38 115 PRO A O 1
ATOM 956 N N . GLU A 1 116 ? 20.749 -13.295 -6.765 1.00 90.31 116 GLU A N 1
ATOM 957 C CA . GLU A 1 116 ? 19.889 -14.096 -7.654 1.00 90.31 116 GLU A CA 1
ATOM 958 C C . GLU A 1 116 ? 18.491 -13.485 -7.852 1.00 90.31 116 GLU A C 1
ATOM 960 O O . GLU A 1 116 ? 17.632 -14.091 -8.482 1.00 90.31 116 GLU A O 1
ATOM 965 N N . MET A 1 117 ? 18.240 -12.299 -7.290 1.00 91.69 117 MET A N 1
ATOM 966 C CA . MET A 1 117 ? 16.949 -11.620 -7.366 1.00 91.69 117 MET A CA 1
ATOM 967 C C . MET A 1 117 ? 17.066 -10.327 -8.168 1.00 91.69 117 MET A C 1
ATOM 969 O O . MET A 1 117 ? 18.034 -9.574 -8.048 1.00 91.69 117 MET A O 1
ATOM 973 N N . TRP A 1 118 ? 16.019 -10.032 -8.930 1.00 92.44 118 TRP A N 1
ATOM 974 C CA . TRP A 1 118 ? 15.865 -8.770 -9.644 1.00 92.44 118 TRP A CA 1
ATOM 975 C C . TRP A 1 118 ? 15.125 -7.747 -8.787 1.00 92.44 118 TRP A C 1
ATOM 977 O O . TRP A 1 118 ? 14.230 -8.087 -8.011 1.00 92.44 118 TRP A O 1
ATOM 987 N N . PHE A 1 119 ? 15.509 -6.478 -8.904 1.00 92.94 119 PHE A N 1
ATOM 988 C CA . PHE A 1 119 ? 14.813 -5.402 -8.210 1.00 92.94 119 PHE A CA 1
ATOM 989 C C . PHE A 1 119 ? 13.442 -5.105 -8.841 1.00 92.94 119 PHE A C 1
ATOM 991 O O . PHE A 1 119 ? 13.302 -5.029 -10.064 1.00 92.94 119 PHE A O 1
ATOM 998 N N . ASN A 1 120 ? 12.435 -4.902 -7.987 1.00 92.50 120 ASN A N 1
ATOM 999 C CA . ASN A 1 120 ? 11.065 -4.606 -8.399 1.00 92.50 120 ASN A CA 1
ATOM 1000 C C . ASN A 1 120 ? 10.881 -3.104 -8.630 1.00 92.50 120 ASN A C 1
ATOM 1002 O O . ASN A 1 120 ? 10.741 -2.331 -7.682 1.00 92.50 120 ASN A O 1
ATOM 1006 N N . GLU A 1 121 ? 10.821 -2.703 -9.897 1.00 90.25 121 GLU A N 1
ATOM 1007 C CA . GLU A 1 121 ? 10.497 -1.331 -10.286 1.00 90.25 121 GLU A CA 1
ATOM 1008 C C . GLU A 1 121 ? 8.981 -1.171 -10.512 1.00 90.25 121 GLU A C 1
ATOM 1010 O O . GLU A 1 121 ? 8.373 -1.988 -11.213 1.00 90.25 121 GLU A O 1
ATOM 1015 N N . PRO A 1 122 ? 8.340 -0.129 -9.945 1.00 90.31 122 PRO A N 1
ATOM 1016 C CA . PRO A 1 122 ? 6.918 0.118 -10.154 1.00 90.31 122 PRO A CA 1
ATOM 1017 C C . PRO A 1 122 ? 6.570 0.261 -11.640 1.00 90.31 122 PRO A C 1
ATOM 1019 O O . PRO A 1 122 ? 7.128 1.099 -12.343 1.00 90.31 122 PRO A O 1
ATOM 1022 N N . GLY A 1 123 ? 5.599 -0.526 -12.106 1.00 88.69 123 GLY A N 1
ATOM 1023 C CA . GLY A 1 123 ? 5.153 -0.490 -13.501 1.00 88.69 123 GLY A CA 1
ATOM 1024 C C . GLY A 1 123 ? 6.056 -1.247 -14.479 1.00 88.69 123 GLY A C 1
ATOM 1025 O O . GLY A 1 123 ? 5.886 -1.090 -15.690 1.00 88.69 123 GLY A O 1
ATOM 1026 N N . GLU A 1 124 ? 6.971 -2.085 -13.989 1.00 89.19 124 GLU A N 1
ATOM 1027 C CA . GLU A 1 124 ? 7.852 -2.908 -14.817 1.00 89.19 124 GLU A CA 1
ATOM 1028 C C . GLU A 1 124 ? 7.755 -4.403 -14.501 1.00 89.19 124 GLU A C 1
ATOM 1030 O O . GLU A 1 124 ? 7.550 -4.814 -13.364 1.00 89.19 124 GLU A O 1
ATOM 1035 N N . MET A 1 125 ? 7.954 -5.209 -15.537 1.00 88.38 125 MET A N 1
ATOM 1036 C CA . MET A 1 125 ? 8.268 -6.635 -15.489 1.00 88.38 125 MET A CA 1
ATOM 1037 C C . MET A 1 125 ? 9.783 -6.834 -15.570 1.00 88.38 125 MET A C 1
ATOM 1039 O O . MET A 1 125 ? 10.525 -5.878 -15.779 1.00 88.38 125 MET A O 1
ATOM 1043 N N . ASN A 1 126 ? 10.266 -8.064 -15.418 1.00 88.00 126 ASN A N 1
ATOM 1044 C CA . ASN A 1 126 ? 11.697 -8.360 -15.531 1.00 88.00 126 ASN A CA 1
ATOM 1045 C C . ASN A 1 126 ? 12.288 -7.917 -16.882 1.00 88.00 126 ASN A C 1
ATOM 1047 O O . ASN A 1 126 ? 13.352 -7.307 -16.901 1.00 88.00 126 ASN A O 1
ATOM 1051 N N . ASP A 1 127 ? 11.530 -8.094 -17.966 1.00 84.25 127 ASP A N 1
ATOM 1052 C CA . ASP A 1 127 ? 11.959 -7.806 -19.343 1.00 84.25 127 ASP A CA 1
ATOM 1053 C C . ASP A 1 127 ? 11.548 -6.395 -19.825 1.00 84.25 127 ASP A C 1
ATOM 1055 O O . ASP A 1 127 ? 11.332 -6.151 -21.017 1.00 84.25 127 ASP A O 1
ATOM 1059 N N . GLY A 1 128 ? 11.358 -5.454 -18.893 1.00 85.00 128 GLY A N 1
ATOM 1060 C CA . GLY A 1 128 ? 11.030 -4.053 -19.182 1.00 85.00 128 GLY A CA 1
ATOM 1061 C C . GLY A 1 128 ? 9.608 -3.635 -18.768 1.00 85.00 128 GLY A C 1
ATOM 1062 O O . GLY A 1 128 ? 9.073 -4.145 -17.788 1.00 85.00 128 GLY A O 1
ATOM 1063 N N . PRO A 1 129 ? 8.963 -2.661 -19.439 1.00 87.44 129 PRO A N 1
ATOM 1064 C CA . PRO A 1 129 ? 7.722 -2.054 -18.948 1.00 87.44 129 PRO A CA 1
ATOM 1065 C C . PRO A 1 129 ? 6.541 -3.037 -18.926 1.00 87.44 129 PRO A C 1
ATOM 1067 O O . PRO A 1 129 ? 6.295 -3.746 -19.901 1.00 87.44 129 PRO A O 1
ATOM 1070 N N . LEU A 1 130 ? 5.739 -2.995 -17.853 1.00 87.75 130 LEU A N 1
ATOM 1071 C CA . LEU A 1 130 ? 4.547 -3.839 -17.664 1.00 87.75 130 LEU A CA 1
ATOM 1072 C C . LEU A 1 130 ? 3.489 -3.615 -18.753 1.00 87.75 130 LEU A C 1
ATOM 1074 O O . LEU A 1 130 ? 2.698 -4.502 -19.063 1.00 87.75 130 LEU A O 1
ATOM 1078 N N . CYS A 1 131 ? 3.458 -2.417 -19.336 1.00 87.00 131 CYS A N 1
ATOM 1079 C CA . CYS A 1 131 ? 2.507 -2.057 -20.371 1.00 87.00 131 CYS A CA 1
ATOM 1080 C C . CYS A 1 131 ? 3.187 -1.316 -21.527 1.00 87.00 131 CYS A C 1
ATOM 1082 O O . CYS A 1 131 ? 3.778 -0.253 -21.339 1.00 87.00 131 CYS A O 1
ATOM 1084 N N . AR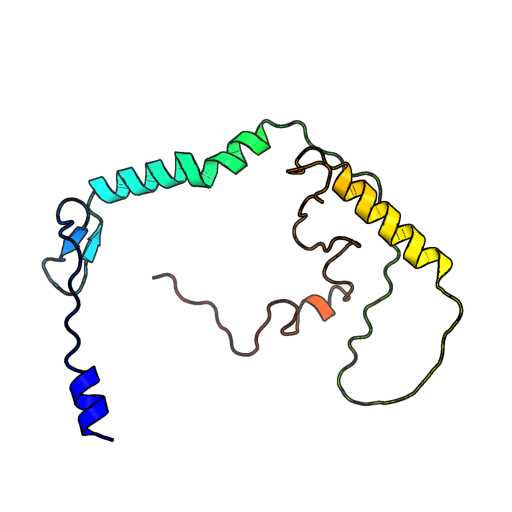G A 1 132 ? 3.020 -1.852 -22.744 1.00 84.31 132 ARG A N 1
ATOM 1085 C CA . ARG A 1 132 ? 3.493 -1.271 -24.018 1.00 84.31 132 ARG A CA 1
ATOM 1086 C C . ARG A 1 132 ? 2.373 -0.579 -24.812 1.00 84.31 132 ARG A C 1
ATOM 1088 O O . ARG A 1 132 ? 2.501 -0.312 -26.008 1.00 84.31 132 ARG A O 1
ATOM 1095 N N . CYS A 1 133 ? 1.229 -0.327 -24.174 1.00 84.31 133 CYS A N 1
ATOM 1096 C CA . CYS A 1 133 ? 0.109 0.367 -24.800 1.00 84.31 133 CYS A CA 1
ATOM 1097 C C . CYS A 1 133 ? 0.415 1.856 -24.998 1.00 84.31 133 CYS A C 1
ATOM 1099 O O . CYS A 1 133 ? 1.120 2.486 -24.206 1.00 84.31 133 CYS A O 1
ATOM 1101 N N . SER A 1 134 ? -0.200 2.451 -26.023 1.00 85.12 134 SER A N 1
ATOM 1102 C CA . SER A 1 134 ? -0.155 3.902 -26.222 1.00 85.12 134 SER A CA 1
ATOM 1103 C C . SER A 1 134 ? -0.701 4.655 -24.998 1.00 85.12 134 SER A C 1
ATOM 1105 O O . SER A 1 134 ? -1.527 4.135 -24.246 1.00 85.12 134 SER A O 1
ATOM 1107 N N . ILE A 1 135 ? -0.317 5.926 -24.824 1.00 86.94 135 ILE A N 1
ATOM 1108 C CA . ILE A 1 135 ? -0.860 6.787 -23.754 1.00 86.94 135 ILE A CA 1
ATOM 1109 C C . ILE A 1 135 ? -2.395 6.828 -23.797 1.00 86.94 135 ILE A C 1
ATOM 1111 O O . ILE A 1 135 ? -3.031 6.831 -22.749 1.00 86.94 135 ILE A O 1
ATOM 1115 N N . LYS A 1 136 ? -2.993 6.831 -24.997 1.00 89.56 136 LYS A N 1
ATOM 1116 C CA . LYS A 1 136 ? -4.453 6.819 -25.167 1.00 89.56 136 LYS A CA 1
ATOM 1117 C C . LYS A 1 136 ? -5.052 5.502 -24.676 1.00 89.56 136 LYS A C 1
ATOM 1119 O O . LYS A 1 136 ? -6.004 5.520 -23.909 1.00 89.56 136 LYS A O 1
ATOM 1124 N N . SER A 1 137 ? -4.449 4.383 -25.064 1.00 88.25 137 SER A N 1
ATOM 1125 C CA . SER A 1 137 ? -4.896 3.035 -24.701 1.00 88.25 137 SER A CA 1
ATOM 1126 C C . SER A 1 137 ? -4.717 2.719 -23.212 1.00 88.25 137 SER A C 1
ATOM 1128 O O . SER A 1 137 ? -5.477 1.929 -22.678 1.00 88.25 137 SER A O 1
ATOM 1130 N N . ARG A 1 138 ? -3.759 3.351 -22.516 1.00 89.50 138 ARG A N 1
ATOM 1131 C CA . ARG A 1 138 ? -3.582 3.200 -21.057 1.00 89.50 138 ARG A CA 1
ATOM 1132 C C . ARG A 1 138 ? -4.692 3.848 -20.224 1.00 89.5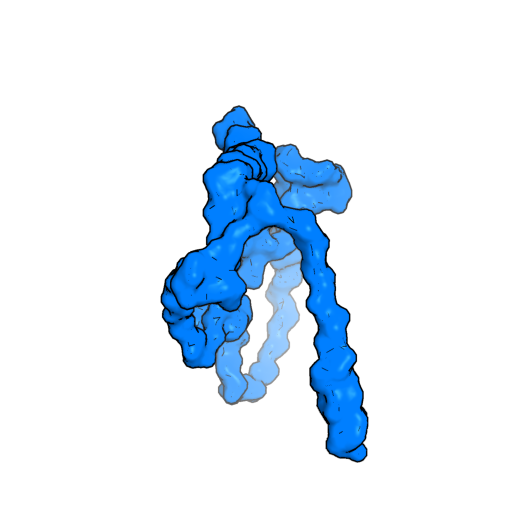0 138 ARG A C 1
ATOM 1134 O O . ARG A 1 138 ? -4.813 3.545 -19.046 1.00 89.50 138 ARG A O 1
ATOM 1141 N N . LYS A 1 139 ? -5.492 4.741 -20.819 1.00 90.62 139 LYS A N 1
ATOM 1142 C CA . LYS A 1 139 ? -6.619 5.412 -20.146 1.00 90.62 139 LYS A CA 1
ATOM 1143 C C . LYS A 1 139 ? -7.893 4.566 -20.107 1.00 90.62 139 LYS A C 1
ATOM 1145 O O . LYS A 1 139 ? -8.902 5.035 -19.591 1.00 90.62 139 LYS A O 1
ATOM 1150 N N . SER A 1 140 ? -7.882 3.362 -20.672 1.00 89.56 140 SER A N 1
ATOM 1151 C CA . SER A 1 140 ? -9.029 2.458 -20.651 1.00 89.56 140 SER A CA 1
ATOM 1152 C C . SER A 1 140 ? -8.590 0.997 -20.590 1.00 89.56 140 SER A C 1
ATOM 1154 O O . SER A 1 140 ? -7.461 0.650 -20.929 1.00 89.56 140 SER A O 1
ATOM 1156 N N . GLY A 1 141 ? -9.497 0.124 -20.159 1.00 90.19 141 GLY A N 1
ATOM 1157 C CA . GLY A 1 141 ? -9.298 -1.321 -20.169 1.00 90.19 141 GLY A CA 1
ATOM 1158 C C . GLY A 1 141 ? -8.952 -1.907 -18.804 1.00 90.19 141 GLY A C 1
ATOM 1159 O O . GLY A 1 141 ? -8.137 -1.378 -18.048 1.00 90.19 141 GLY A O 1
ATOM 1160 N N . ILE A 1 142 ? -9.536 -3.073 -18.540 1.00 92.12 142 ILE A N 1
ATOM 1161 C CA . ILE A 1 142 ? -9.422 -3.797 -17.267 1.00 92.12 142 ILE A CA 1
ATOM 1162 C C . ILE A 1 142 ? -7.972 -4.151 -16.899 1.00 92.12 142 ILE A C 1
ATOM 1164 O O . ILE A 1 142 ? -7.621 -4.186 -15.727 1.00 92.12 142 ILE A O 1
ATOM 1168 N N . ARG A 1 143 ? -7.085 -4.324 -17.893 1.00 89.75 143 ARG A N 1
ATOM 1169 C CA . ARG A 1 143 ? -5.648 -4.591 -17.679 1.00 89.75 143 ARG A CA 1
ATOM 1170 C C . ARG A 1 143 ? -4.880 -3.395 -17.101 1.00 89.75 143 ARG A C 1
ATOM 1172 O O . ARG A 1 143 ? -3.786 -3.582 -16.584 1.00 89.75 143 ARG A O 1
ATOM 1179 N N . HIS A 1 144 ? -5.438 -2.187 -17.180 1.00 91.81 144 HIS A N 1
ATOM 1180 C CA . HIS A 1 144 ? -4.874 -0.971 -16.586 1.00 91.81 144 HIS A CA 1
ATOM 1181 C C . HIS A 1 144 ? -5.535 -0.610 -15.244 1.00 91.81 144 HIS A C 1
ATOM 1183 O O . HIS A 1 144 ? -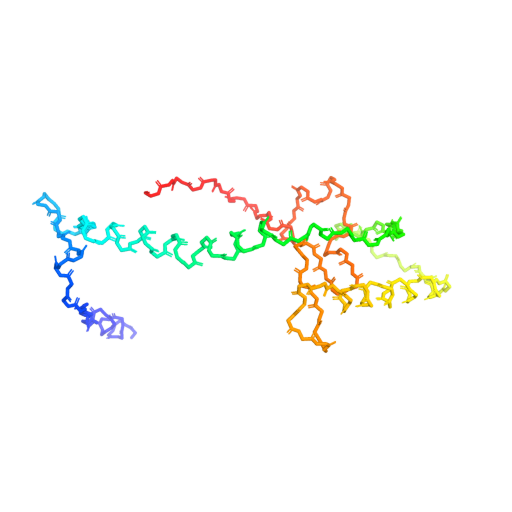5.333 0.497 -14.754 1.00 91.81 144 HIS A O 1
ATOM 1189 N N . GLY A 1 145 ? -6.339 -1.512 -14.663 1.00 92.06 145 GLY A N 1
ATOM 1190 C CA . GLY A 1 145 ? -7.075 -1.253 -13.422 1.00 92.06 145 GLY A CA 1
ATOM 1191 C C . GLY A 1 145 ? -8.256 -0.297 -13.598 1.00 92.06 145 GLY A C 1
ATOM 1192 O O . GLY A 1 145 ? -8.647 0.368 -12.647 1.00 92.06 145 GLY A O 1
ATOM 1193 N N . ILE A 1 146 ? -8.793 -0.188 -14.819 1.00 93.75 146 ILE A N 1
ATOM 1194 C CA . ILE A 1 146 ? -9.940 0.669 -15.131 1.00 93.75 146 ILE A CA 1
ATOM 1195 C C . ILE A 1 146 ? -11.141 -0.232 -15.387 1.00 93.75 146 ILE A C 1
ATOM 1197 O O . ILE A 1 146 ? -11.276 -0.810 -16.472 1.00 93.75 146 ILE A O 1
ATOM 1201 N N . TYR A 1 147 ? -12.000 -0.352 -14.378 1.00 95.12 147 TYR A N 1
ATOM 1202 C CA . TYR A 1 147 ? -13.192 -1.188 -14.423 1.00 95.12 147 TYR A CA 1
ATOM 1203 C C . TYR A 1 147 ? -14.437 -0.335 -14.721 1.00 95.12 147 TYR A C 1
ATOM 1205 O O . TYR A 1 147 ? -14.700 0.647 -14.022 1.00 95.12 147 TYR A O 1
ATOM 1213 N N . PRO A 1 148 ? -15.210 -0.660 -15.775 1.00 93.50 148 PRO A N 1
ATOM 1214 C CA . PRO A 1 148 ? -16.419 0.085 -16.109 1.00 93.50 148 PRO A CA 1
ATOM 1215 C C . PRO A 1 148 ? -17.436 0.079 -14.963 1.00 93.50 148 PRO A C 1
ATOM 1217 O O . PRO A 1 148 ? -17.775 -0.977 -14.437 1.00 93.50 148 PRO A O 1
ATOM 1220 N N . GLY A 1 149 ? -17.955 1.258 -14.618 1.00 94.81 149 GLY A N 1
ATOM 1221 C CA . GLY A 1 149 ? -18.976 1.422 -13.579 1.00 94.81 149 GLY A CA 1
ATOM 1222 C C . GLY A 1 149 ? -18.435 1.680 -12.171 1.00 94.81 149 GLY A C 1
ATOM 1223 O O . GLY A 1 149 ? -19.223 2.040 -11.299 1.00 94.81 149 GLY A O 1
ATOM 1224 N N . GLU A 1 150 ? -17.123 1.568 -11.937 1.00 95.19 150 GLU A N 1
ATOM 1225 C CA . GLU A 1 150 ? -16.534 2.007 -10.670 1.00 95.19 150 GLU A CA 1
ATOM 1226 C C . GLU A 1 150 ? -16.628 3.529 -10.521 1.00 95.19 150 GLU A C 1
ATOM 1228 O O . GLU A 1 150 ? -16.319 4.295 -11.438 1.00 95.19 150 GLU A O 1
ATOM 1233 N N . ILE A 1 151 ? -17.049 3.966 -9.336 1.00 95.31 151 ILE A N 1
ATOM 1234 C CA . ILE A 1 151 ? -17.135 5.374 -8.954 1.00 95.31 151 ILE A CA 1
ATOM 1235 C C . ILE A 1 151 ? -16.260 5.633 -7.725 1.00 95.31 151 ILE A C 1
ATOM 1237 O O . ILE A 1 151 ? -16.035 4.716 -6.931 1.00 95.31 151 ILE A O 1
ATOM 1241 N N . PRO A 1 152 ? -15.778 6.873 -7.525 1.00 94.38 152 PRO A N 1
ATOM 1242 C CA . PRO A 1 152 ? -15.043 7.224 -6.319 1.00 94.38 152 PRO A CA 1
ATOM 1243 C C . PRO A 1 152 ? -15.870 6.926 -5.065 1.00 94.38 152 PRO A C 1
ATOM 1245 O O . PRO A 1 152 ? -16.978 7.441 -4.899 1.00 94.38 152 PRO A O 1
ATOM 1248 N N . LEU A 1 153 ? -15.317 6.103 -4.176 1.00 94.50 153 LEU A N 1
ATOM 1249 C CA . LEU A 1 153 ? -15.931 5.812 -2.886 1.00 94.50 153 LEU A CA 1
ATOM 1250 C C . LEU A 1 153 ? -15.764 7.011 -1.949 1.00 94.50 153 LEU A C 1
ATOM 1252 O O . LEU A 1 153 ? -14.690 7.616 -1.876 1.00 94.50 153 LEU A O 1
ATOM 1256 N N . GLN A 1 154 ? -16.830 7.346 -1.221 1.00 95.69 154 GLN A N 1
ATOM 1257 C CA . GLN A 1 154 ? -16.747 8.332 -0.148 1.00 95.69 154 GLN A CA 1
ATOM 1258 C C . GLN A 1 154 ? -15.866 7.782 0.972 1.00 95.69 154 GLN A C 1
ATOM 1260 O O . GLN A 1 154 ? -15.917 6.591 1.283 1.00 95.69 154 GLN A O 1
ATOM 1265 N N . LYS A 1 155 ? -15.041 8.648 1.564 1.00 93.69 155 LYS A N 1
ATOM 1266 C CA . LYS A 1 155 ? -14.225 8.260 2.716 1.00 93.69 155 LYS A CA 1
ATOM 1267 C C . LYS A 1 155 ? -15.149 7.954 3.895 1.00 93.69 155 LYS A C 1
ATOM 1269 O O . LYS A 1 155 ? -16.073 8.726 4.150 1.00 93.69 155 LYS A O 1
ATOM 1274 N N . CYS A 1 156 ? -14.885 6.830 4.554 1.00 87.50 156 CYS A N 1
ATOM 1275 C CA . CYS A 1 156 ? -15.545 6.439 5.795 1.00 87.50 156 CYS A CA 1
ATOM 1276 C C . CYS A 1 156 ? -15.150 7.358 6.954 1.00 87.50 156 CYS A C 1
ATOM 1278 O O . CYS A 1 156 ? -13.987 7.828 6.958 1.00 87.50 156 CYS A O 1
#

Organism: Anoplophora glabripennis (NCBI:txid217634)

Foldseek 3Di:
DVVVVVVVVPDDDDDDDDCVFWDADPVGRVDIDGDPVVVVVVVVCCVVPVCVVVVVVVPDPDDDQPDADPPQPADPPDPPDDDDDDDDDPDPPPLVVQLVVLLVSQLPDPPFPDNVGGDDDPQADSSGGVDSHDPVPLVDDVSNVHDPPDDDDDDD